Protein AF-A0A2P5MED4-F1 (afdb_monomer_lite)

pLDDT: mean 85.96, std 11.95, range [39.69, 98.0]

Secondary structure (DSSP, 8-state):
--HHHHHHHHHHHHHHHHHHHHHHHHHHHHHHHTTSTTT-SS---HHHHTHHHHHHHHHHHHHHHHHHHHHHHHHHH--THHHHHHHHHHHHHHHHHHHHHHHHTPPPPTTHHHHHHHHHHHHHHHHHHHHHHHHHHHHH-TT---

Structure (mmCIF, N/CA/C/O backbone):
data_AF-A0A2P5MED4-F1
#
_entry.id   AF-A0A2P5MED4-F1
#
loop_
_atom_site.group_PDB
_atom_site.id
_atom_site.type_symbol
_atom_site.label_atom_id
_atom_site.label_alt_id
_atom_site.label_comp_id
_atom_site.label_asym_id
_atom_site.label_entity_id
_atom_site.label_seq_id
_atom_site.pdbx_PDB_ins_code
_atom_site.Cartn_x
_atom_site.Cartn_y
_atom_site.Cartn_z
_atom_site.occupancy
_atom_site.B_iso_or_equiv
_atom_site.auth_seq_id
_atom_site.auth_comp_id
_atom_site.auth_asym_id
_atom_site.auth_atom_id
_atom_site.pdbx_PDB_model_num
ATOM 1 N N . MET A 1 1 ? -10.785 5.077 32.261 1.00 58.44 1 MET A N 1
ATOM 2 C CA . MET A 1 1 ? -9.990 5.553 31.104 1.00 58.44 1 MET A CA 1
ATOM 3 C C . MET A 1 1 ? -10.165 7.065 31.017 1.00 58.44 1 MET A C 1
ATOM 5 O O . MET A 1 1 ? -11.301 7.513 31.082 1.00 58.44 1 MET A O 1
ATOM 9 N N . ASN A 1 2 ? -9.086 7.852 30.996 1.00 79.12 2 ASN A N 1
ATOM 10 C CA . ASN A 1 2 ? -9.165 9.319 31.085 1.00 79.12 2 ASN A CA 1
ATOM 11 C C . ASN A 1 2 ? -9.884 9.906 29.843 1.00 79.12 2 ASN A C 1
ATOM 13 O O . ASN A 1 2 ? -9.626 9.448 28.731 1.00 79.12 2 ASN A O 1
ATOM 17 N N . SER A 1 3 ? -10.771 10.896 30.007 1.00 80.62 3 SER A N 1
ATOM 18 C CA . SER A 1 3 ? -11.620 11.453 28.922 1.00 80.62 3 SER A CA 1
ATOM 19 C C . SER A 1 3 ? -10.806 11.930 27.707 1.00 80.62 3 SER A C 1
ATOM 21 O O . SER A 1 3 ? -11.199 11.745 26.555 1.00 80.62 3 SER A O 1
ATOM 23 N N . ILE A 1 4 ? -9.606 12.456 27.964 1.00 85.38 4 ILE A N 1
ATOM 24 C CA . ILE A 1 4 ? -8.647 12.901 26.944 1.00 85.38 4 ILE A CA 1
ATOM 25 C C . ILE A 1 4 ? -8.157 11.728 26.081 1.00 85.38 4 ILE A C 1
ATOM 27 O O . ILE A 1 4 ? -8.114 11.840 24.859 1.00 85.38 4 ILE A O 1
ATOM 31 N N . VAL A 1 5 ? -7.845 10.585 26.699 1.00 84.12 5 VAL A N 1
ATOM 32 C CA . VAL A 1 5 ? -7.345 9.385 26.004 1.00 84.12 5 VAL A CA 1
ATOM 33 C C . VAL A 1 5 ? -8.418 8.813 25.078 1.00 84.12 5 VAL A C 1
ATOM 35 O O . VAL A 1 5 ? -8.120 8.408 23.959 1.00 84.12 5 VAL A O 1
ATOM 38 N N . PHE A 1 6 ? -9.680 8.835 25.511 1.00 81.38 6 PHE A N 1
ATOM 39 C CA . PHE A 1 6 ? -10.799 8.388 24.684 1.00 81.38 6 PHE A CA 1
ATOM 40 C C . PHE A 1 6 ? -10.998 9.278 23.447 1.00 81.38 6 PHE A C 1
ATOM 42 O O . PHE A 1 6 ? -11.113 8.763 22.335 1.00 81.38 6 PHE A O 1
ATOM 49 N N . LYS A 1 7 ? -10.972 10.608 23.617 1.00 85.12 7 LYS A N 1
ATOM 50 C CA . LYS A 1 7 ? -11.069 11.552 22.491 1.00 85.12 7 LYS A CA 1
ATOM 51 C C . LYS A 1 7 ? -9.892 11.413 21.525 1.00 85.12 7 LYS A C 1
ATOM 53 O O . LYS A 1 7 ? -10.107 11.373 20.317 1.00 85.12 7 LYS A O 1
ATOM 58 N N . ALA A 1 8 ? -8.671 11.285 22.044 1.00 86.69 8 ALA A N 1
ATOM 59 C CA . ALA A 1 8 ? -7.479 11.077 21.225 1.00 86.69 8 ALA A CA 1
ATOM 60 C C . ALA A 1 8 ? -7.583 9.794 20.384 1.00 86.69 8 ALA A C 1
ATOM 62 O O . ALA A 1 8 ? -7.300 9.816 19.188 1.00 86.69 8 ALA A O 1
ATOM 63 N N . LEU A 1 9 ? -8.067 8.698 20.979 1.00 85.56 9 LEU A N 1
ATOM 64 C CA . LEU A 1 9 ? -8.283 7.438 20.270 1.00 85.56 9 LEU A CA 1
ATOM 65 C C . LEU A 1 9 ? -9.340 7.569 19.163 1.00 85.56 9 LEU A C 1
ATOM 67 O O . LEU A 1 9 ? -9.158 7.017 18.080 1.00 85.56 9 LEU A O 1
ATOM 71 N N . GLN A 1 10 ? -10.433 8.302 19.402 1.00 86.88 10 GLN A N 1
ATOM 72 C CA . GLN A 1 10 ? -11.447 8.545 18.371 1.00 86.88 10 GLN A CA 1
ATOM 73 C C . GLN A 1 10 ? -10.894 9.356 17.196 1.00 86.88 10 GLN A C 1
ATOM 75 O O . GLN A 1 10 ? -11.108 8.980 16.046 1.00 86.88 10 GLN A O 1
ATOM 80 N N . VAL A 1 11 ? -10.136 10.420 17.472 1.00 90.81 11 VAL A N 1
ATOM 81 C CA . VAL A 1 11 ? -9.491 11.226 16.425 1.00 90.81 11 VAL A CA 1
ATOM 82 C C . VAL A 1 11 ? -8.501 10.381 15.623 1.00 90.81 11 VAL A C 1
ATOM 84 O O . VAL A 1 11 ? -8.530 10.409 14.395 1.00 90.81 11 VAL A O 1
ATOM 87 N N . ALA A 1 12 ? -7.682 9.566 16.294 1.00 89.88 12 ALA A N 1
ATOM 88 C CA . ALA A 1 12 ? -6.746 8.664 15.628 1.00 89.88 12 ALA A CA 1
ATOM 89 C C . ALA A 1 12 ? -7.461 7.683 14.683 1.00 89.88 12 ALA A C 1
ATOM 91 O O . ALA A 1 12 ? -7.026 7.509 13.548 1.00 89.88 12 ALA A O 1
ATOM 92 N N . LYS A 1 13 ? -8.591 7.096 15.102 1.00 89.56 13 LYS A N 1
ATOM 93 C CA . LYS A 1 13 ? -9.393 6.204 14.244 1.00 89.56 13 LYS A CA 1
ATOM 94 C C . LYS A 1 13 ? -9.882 6.903 12.976 1.00 89.56 13 LYS A C 1
ATOM 96 O O . LYS A 1 13 ? -9.783 6.325 11.898 1.00 89.56 13 LYS A O 1
ATOM 101 N N . VAL A 1 14 ? -10.361 8.143 13.094 1.00 91.75 14 VAL A N 1
ATOM 102 C CA . VAL A 1 14 ? -10.822 8.933 11.939 1.00 91.75 14 VAL A CA 1
ATOM 103 C C . VAL A 1 14 ? -9.668 9.225 10.981 1.00 91.75 14 VAL A C 1
ATOM 105 O O . VAL A 1 14 ? -9.811 9.027 9.778 1.00 91.75 14 VAL A O 1
ATOM 108 N N . ILE A 1 15 ? -8.506 9.635 11.499 1.00 95.44 15 ILE A N 1
ATOM 109 C CA . ILE A 1 15 ? -7.316 9.898 10.674 1.00 95.44 15 ILE A CA 1
ATOM 110 C C . ILE A 1 15 ? -6.881 8.631 9.929 1.00 95.44 15 ILE A C 1
ATOM 112 O O . ILE A 1 15 ? -6.628 8.679 8.728 1.00 95.44 15 ILE A O 1
ATOM 116 N N . ILE A 1 16 ? -6.839 7.490 10.621 1.00 94.50 16 ILE A N 1
ATOM 117 C CA . ILE A 1 16 ? -6.465 6.200 10.030 1.00 94.50 16 ILE A CA 1
ATOM 118 C C . ILE A 1 16 ? -7.452 5.794 8.931 1.00 94.50 16 ILE A C 1
ATOM 120 O O . ILE A 1 16 ? -7.028 5.335 7.874 1.00 94.50 16 ILE A O 1
ATOM 124 N N . GLN A 1 17 ? -8.753 6.006 9.141 1.00 93.06 17 GLN A N 1
ATOM 125 C CA . GLN A 1 17 ? -9.775 5.734 8.133 1.00 93.06 17 GLN A CA 1
ATOM 126 C C . GLN A 1 17 ? -9.622 6.627 6.896 1.00 93.06 17 GLN A C 1
ATOM 128 O O . GLN A 1 17 ? -9.686 6.127 5.777 1.00 93.06 17 GLN A O 1
ATOM 133 N N . ILE A 1 18 ? -9.384 7.930 7.078 1.00 95.19 18 ILE A N 1
ATOM 134 C CA . ILE A 1 18 ? -9.147 8.856 5.960 1.00 95.19 18 ILE A CA 1
ATOM 135 C C . ILE A 1 18 ? -7.899 8.434 5.177 1.00 95.19 18 ILE A C 1
ATOM 137 O O . ILE A 1 18 ? -7.948 8.361 3.950 1.00 95.19 18 ILE A O 1
ATOM 141 N N . ASN A 1 19 ? -6.806 8.108 5.874 1.00 97.00 19 ASN A N 1
ATOM 142 C CA . ASN A 1 19 ? -5.579 7.638 5.237 1.00 97.00 19 ASN A CA 1
ATOM 143 C C . ASN A 1 19 ? -5.797 6.334 4.457 1.00 97.00 19 ASN A C 1
ATOM 145 O O . ASN A 1 19 ? -5.308 6.199 3.341 1.00 97.00 19 ASN A O 1
ATOM 149 N N . PHE A 1 20 ? -6.559 5.392 5.011 1.00 95.25 20 PHE A N 1
ATOM 150 C CA . PHE A 1 20 ? -6.911 4.164 4.308 1.00 95.25 20 PHE A CA 1
ATOM 151 C C . PHE A 1 20 ? -7.694 4.451 3.022 1.00 95.25 20 PHE A C 1
ATOM 153 O O . PHE A 1 20 ? -7.290 3.986 1.959 1.00 95.25 20 PHE A O 1
ATOM 160 N N . CYS A 1 21 ? -8.737 5.285 3.080 1.00 94.12 21 CYS A N 1
ATOM 161 C CA . CYS A 1 21 ? -9.494 5.678 1.889 1.00 94.12 21 CYS A CA 1
ATOM 162 C C . CYS A 1 21 ? -8.594 6.337 0.831 1.00 94.12 21 CYS A C 1
ATOM 164 O O . CYS A 1 21 ? -8.693 6.007 -0.349 1.00 94.12 21 CYS A O 1
ATOM 166 N N . ALA A 1 22 ? -7.687 7.225 1.250 1.00 96.56 22 ALA A N 1
ATOM 167 C CA . ALA A 1 22 ? -6.702 7.823 0.355 1.00 96.56 22 ALA A CA 1
ATOM 168 C C . ALA A 1 22 ? -5.785 6.758 -0.270 1.00 96.56 22 ALA A C 1
ATOM 170 O O . ALA A 1 22 ? -5.570 6.779 -1.479 1.00 96.56 22 ALA A O 1
ATOM 171 N N . SER A 1 23 ? -5.314 5.783 0.512 1.00 97.00 23 SER A N 1
ATOM 172 C CA . SER A 1 23 ? -4.460 4.704 0.010 1.00 97.00 23 SER A CA 1
ATOM 173 C C . SER A 1 23 ? -5.161 3.798 -1.002 1.00 97.00 23 SER A C 1
ATOM 175 O O . SER A 1 23 ? -4.534 3.404 -1.978 1.00 97.00 23 SER A O 1
ATOM 177 N N . VAL A 1 24 ? -6.459 3.525 -0.828 1.00 95.19 24 VAL A N 1
ATOM 178 C CA . VAL A 1 24 ? -7.255 2.746 -1.790 1.00 95.19 24 VAL A CA 1
ATOM 179 C C . VAL A 1 24 ? -7.383 3.510 -3.105 1.00 95.19 24 VAL A C 1
ATOM 181 O O . VAL A 1 24 ? -7.187 2.938 -4.175 1.00 95.19 24 VAL A O 1
ATOM 184 N N . VAL A 1 25 ? -7.655 4.820 -3.044 1.00 95.38 25 VAL A N 1
ATOM 185 C CA . VAL A 1 25 ? -7.711 5.674 -4.241 1.00 95.38 25 VAL A CA 1
ATOM 186 C C . VAL A 1 25 ? -6.356 5.722 -4.942 1.00 95.38 25 VAL A C 1
ATOM 188 O O . VAL A 1 25 ? -6.307 5.569 -6.159 1.00 95.38 25 VAL A O 1
ATOM 191 N N . VAL A 1 26 ? -5.263 5.889 -4.191 1.00 95.50 26 VAL A N 1
ATOM 192 C CA . VAL A 1 26 ? -3.898 5.870 -4.735 1.00 95.50 26 VAL A CA 1
ATOM 193 C C . VAL A 1 26 ? -3.600 4.528 -5.397 1.00 95.50 26 VAL A C 1
ATOM 195 O O . VAL A 1 26 ? -3.153 4.523 -6.540 1.00 95.50 26 VAL A O 1
ATOM 198 N N . LEU A 1 27 ? -3.895 3.406 -4.732 1.00 95.69 27 LEU A N 1
ATOM 199 C CA . LEU A 1 27 ? -3.683 2.063 -5.273 1.00 95.69 27 LEU A CA 1
ATOM 200 C C . LEU A 1 27 ? -4.466 1.866 -6.575 1.00 95.69 27 LEU A C 1
ATOM 202 O O . LEU A 1 27 ? -3.887 1.501 -7.594 1.00 95.69 27 LEU A O 1
ATOM 206 N N . MET A 1 28 ? -5.760 2.194 -6.572 1.00 94.56 28 MET A N 1
ATOM 207 C CA 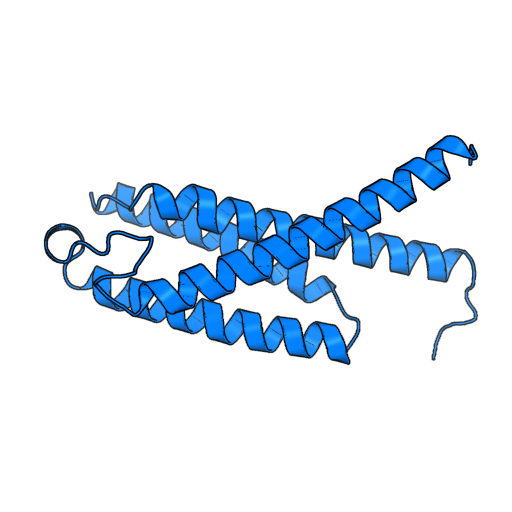. MET A 1 28 ? -6.623 2.060 -7.745 1.00 94.56 28 MET A CA 1
ATOM 208 C C . MET A 1 28 ? -6.165 2.947 -8.906 1.00 94.56 28 MET A C 1
ATOM 210 O O . MET A 1 28 ? -6.076 2.485 -10.043 1.00 94.56 28 MET A O 1
ATOM 214 N N . ALA A 1 29 ? -5.847 4.213 -8.629 1.00 92.88 29 ALA A N 1
ATOM 215 C CA . ALA A 1 29 ? -5.351 5.143 -9.633 1.00 92.88 29 ALA A CA 1
ATOM 216 C C . ALA A 1 29 ? -4.008 4.673 -10.202 1.00 92.88 29 ALA A C 1
ATOM 218 O O . ALA A 1 29 ? -3.857 4.627 -11.416 1.00 92.88 29 ALA A O 1
ATOM 219 N N . GLY A 1 30 ? -3.066 4.252 -9.353 1.00 92.38 30 GLY A N 1
ATOM 220 C CA . GLY A 1 30 ? -1.779 3.709 -9.788 1.00 92.38 30 GLY A CA 1
ATOM 221 C C . GLY A 1 30 ? -1.943 2.478 -10.679 1.00 92.38 30 GLY A C 1
ATOM 222 O O . GLY A 1 30 ? -1.334 2.406 -11.744 1.00 92.38 30 GLY A O 1
ATOM 223 N N . CYS A 1 31 ? -2.829 1.551 -10.305 1.00 93.00 31 CYS A N 1
ATOM 224 C CA . CYS A 1 31 ? -3.169 0.384 -11.119 1.00 93.00 31 CYS A CA 1
ATOM 225 C C . CYS A 1 31 ? -3.765 0.772 -12.479 1.00 93.00 31 CYS A C 1
ATOM 227 O O . CYS A 1 31 ? -3.307 0.273 -13.502 1.00 93.00 31 CYS A O 1
ATOM 229 N N . LEU A 1 32 ? -4.743 1.680 -12.526 1.00 90.75 32 LEU A N 1
ATOM 230 C CA . LEU A 1 32 ? -5.374 2.099 -13.784 1.00 90.75 32 LEU A CA 1
ATOM 231 C C . LEU A 1 32 ? -4.415 2.878 -14.690 1.00 90.75 32 LEU A C 1
ATOM 233 O O . LEU A 1 32 ? -4.338 2.612 -15.889 1.00 90.75 32 LEU A O 1
ATOM 237 N N . LEU A 1 33 ? -3.659 3.816 -14.118 1.00 90.44 33 LEU A N 1
ATOM 238 C CA . LEU A 1 33 ? -2.702 4.637 -14.855 1.00 90.44 33 LEU A CA 1
ATOM 239 C C . LEU A 1 33 ? -1.555 3.792 -15.420 1.00 90.44 33 LEU A C 1
ATOM 241 O O . LEU A 1 33 ? -1.102 4.062 -16.529 1.00 90.44 33 LEU A O 1
ATOM 245 N N . SER A 1 34 ? -1.154 2.718 -14.728 1.00 88.50 34 SER A N 1
ATOM 246 C CA . SER A 1 34 ? -0.108 1.796 -15.199 1.00 88.50 34 SER A CA 1
ATOM 247 C C . SER A 1 34 ? -0.421 1.096 -16.531 1.00 88.50 34 SER A C 1
ATOM 249 O O . SER A 1 34 ? 0.488 0.623 -17.213 1.00 88.50 34 SER A O 1
ATOM 251 N N . LEU A 1 35 ? -1.697 1.049 -16.931 1.00 84.44 35 LEU A N 1
ATOM 252 C CA . LEU A 1 35 ? -2.135 0.434 -18.188 1.00 84.44 35 LEU A CA 1
ATOM 253 C C . LEU A 1 35 ? -1.894 1.333 -19.403 1.00 84.44 35 LEU A C 1
ATOM 255 O O . LEU A 1 35 ? -1.930 0.854 -20.536 1.00 84.44 35 LEU A O 1
ATOM 259 N N . THR A 1 36 ? -1.667 2.629 -19.181 1.00 82.25 36 THR A N 1
ATOM 260 C CA . THR A 1 36 ? -1.547 3.614 -20.255 1.00 82.25 36 THR A CA 1
ATOM 261 C C . THR A 1 36 ? -0.099 4.096 -20.351 1.00 82.25 36 THR A C 1
ATOM 263 O O . THR A 1 36 ? 0.380 4.737 -19.415 1.00 82.25 36 THR A O 1
ATOM 266 N N . PRO A 1 37 ? 0.605 3.877 -21.478 1.00 70.75 37 PRO A N 1
ATOM 267 C CA . PRO A 1 37 ? 2.024 4.228 -21.604 1.00 70.75 37 PRO A CA 1
ATOM 268 C C . PRO A 1 37 ? 2.340 5.705 -21.330 1.00 70.75 37 PRO A C 1
ATOM 270 O O . PRO A 1 37 ? 3.409 6.027 -20.833 1.00 70.75 37 PRO A O 1
ATOM 273 N N . THR A 1 38 ? 1.410 6.609 -21.644 1.00 73.44 38 THR A N 1
ATOM 274 C CA . THR A 1 38 ? 1.603 8.066 -21.548 1.00 73.44 38 THR A CA 1
ATOM 275 C C . THR A 1 38 ? 1.170 8.675 -20.218 1.00 73.44 38 THR A C 1
ATOM 277 O O . THR A 1 38 ? 1.455 9.843 -19.971 1.00 73.44 38 THR A O 1
ATOM 280 N N . GLN A 1 39 ? 0.449 7.923 -19.385 1.00 75.94 39 GLN A N 1
ATOM 281 C CA . GLN A 1 39 ? -0.120 8.417 -18.124 1.00 75.94 39 GLN A CA 1
ATOM 282 C C . GLN A 1 39 ? 0.330 7.604 -16.912 1.00 75.94 39 GLN A C 1
ATOM 284 O O . GLN A 1 39 ? -0.045 7.930 -15.786 1.00 75.94 39 GLN A O 1
ATOM 289 N N . SER A 1 40 ? 1.114 6.550 -17.137 1.00 79.62 40 SER A N 1
ATOM 290 C CA . SER A 1 40 ? 1.658 5.736 -16.066 1.00 79.62 40 SER A CA 1
ATOM 291 C C . SER A 1 40 ? 2.550 6.575 -15.160 1.00 79.62 40 SER A C 1
ATOM 293 O O . SER A 1 40 ? 3.452 7.270 -15.622 1.00 79.62 40 SER A O 1
ATOM 295 N N . VAL A 1 41 ? 2.292 6.475 -13.857 1.00 81.56 41 VAL A N 1
ATOM 296 C CA . VAL A 1 41 ? 3.169 7.028 -12.818 1.00 81.56 41 VAL A CA 1
ATOM 297 C C . VAL A 1 41 ? 4.469 6.224 -12.743 1.00 81.56 41 VAL A C 1
ATOM 299 O O . VAL A 1 41 ? 5.499 6.771 -12.388 1.00 81.56 41 VAL A O 1
ATOM 302 N N . PHE A 1 42 ? 4.427 4.948 -13.138 1.00 84.44 42 PHE A N 1
ATOM 303 C CA . PHE A 1 42 ? 5.598 4.081 -13.212 1.00 84.44 42 PHE A CA 1
ATOM 304 C C . PHE A 1 42 ? 6.202 4.104 -14.616 1.00 84.44 42 PHE A C 1
ATOM 306 O O . PHE A 1 42 ? 5.505 3.979 -15.629 1.00 84.44 42 PHE A O 1
ATOM 313 N N . ASN A 1 43 ? 7.515 4.184 -14.677 1.00 82.31 43 ASN A N 1
ATOM 314 C CA . ASN A 1 43 ? 8.322 4.024 -15.860 1.00 82.31 43 ASN A CA 1
ATOM 315 C C . ASN A 1 43 ? 8.525 2.538 -16.168 1.00 82.31 43 ASN A C 1
ATOM 317 O O . ASN A 1 43 ? 9.481 1.906 -15.731 1.00 82.31 43 ASN A O 1
ATOM 321 N N . PHE A 1 44 ? 7.631 1.979 -16.981 1.00 76.19 44 PHE A N 1
ATOM 322 C CA . PHE A 1 44 ? 7.798 0.652 -17.575 1.00 76.19 44 PHE A CA 1
ATOM 323 C C . PHE A 1 44 ? 8.688 0.730 -18.821 1.00 76.19 44 PHE A C 1
ATOM 325 O O . PHE A 1 44 ? 8.211 0.456 -19.924 1.00 76.19 44 PHE A O 1
ATOM 332 N N . ASN A 1 45 ? 9.943 1.159 -18.663 1.00 67.81 45 ASN A N 1
ATOM 333 C CA . ASN A 1 45 ? 10.885 1.270 -19.775 1.00 67.81 45 ASN A CA 1
ATOM 334 C C . ASN A 1 45 ? 11.144 -0.113 -20.398 1.00 67.81 45 ASN A C 1
ATOM 336 O O . ASN A 1 45 ? 11.830 -0.948 -19.809 1.00 67.81 45 ASN A O 1
ATOM 340 N N . GLU A 1 46 ? 10.585 -0.364 -21.581 1.00 66.50 46 GLU A N 1
ATOM 341 C 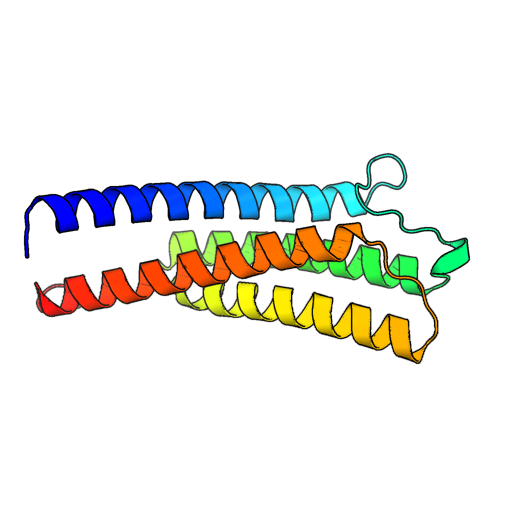CA . GLU A 1 46 ? 10.678 -1.662 -22.262 1.00 66.50 46 GLU A CA 1
ATOM 342 C C . GLU A 1 46 ? 12.130 -2.038 -22.599 1.00 66.50 46 GLU A C 1
ATOM 344 O O . GLU A 1 46 ? 12.453 -3.224 -22.611 1.00 66.50 46 GLU A O 1
ATOM 349 N N . ASP A 1 47 ? 13.028 -1.057 -22.734 1.00 62.97 47 ASP A N 1
ATOM 350 C CA . ASP A 1 47 ? 14.458 -1.294 -22.963 1.00 62.97 47 ASP A CA 1
ATOM 351 C C . ASP A 1 47 ? 15.185 -1.812 -21.707 1.00 62.97 47 ASP A C 1
ATOM 353 O O . ASP A 1 47 ? 16.184 -2.521 -21.814 1.00 62.97 47 ASP A O 1
ATOM 357 N N . ILE A 1 48 ? 14.687 -1.471 -20.510 1.00 62.22 48 ILE A N 1
ATOM 358 C CA . ILE A 1 48 ? 15.273 -1.871 -19.216 1.00 62.22 48 ILE A CA 1
ATOM 359 C C . ILE A 1 48 ? 14.628 -3.164 -18.707 1.00 62.22 48 ILE A C 1
ATOM 361 O O . ILE A 1 48 ? 15.304 -4.037 -18.166 1.00 62.22 48 ILE A O 1
ATOM 365 N N . TYR A 1 49 ? 13.316 -3.301 -18.891 1.00 67.19 49 TYR A N 1
ATOM 366 C CA . TYR A 1 49 ? 12.547 -4.427 -18.366 1.00 67.19 49 TYR A CA 1
ATOM 367 C C . TYR A 1 49 ? 12.377 -5.582 -19.358 1.00 67.19 49 TYR A C 1
ATOM 369 O O . TYR A 1 49 ? 12.067 -6.696 -18.933 1.00 67.19 49 TYR A O 1
ATOM 377 N N . GLY A 1 50 ? 12.526 -5.355 -20.666 1.00 73.62 50 GLY A N 1
ATOM 378 C CA . GLY A 1 50 ? 12.222 -6.362 -21.683 1.00 73.62 50 GLY A CA 1
ATOM 379 C C . GLY A 1 50 ? 10.824 -6.966 -21.490 1.00 73.62 50 GLY A C 1
ATOM 380 O O . GLY A 1 50 ? 9.840 -6.257 -21.266 1.00 73.62 50 GLY A O 1
ATOM 381 N N . GLU A 1 51 ? 10.729 -8.298 -21.487 1.00 72.94 51 GLU A N 1
ATOM 382 C CA . GLU A 1 51 ? 9.467 -9.030 -21.275 1.00 72.94 51 GLU A CA 1
ATOM 383 C C . GLU A 1 51 ? 8.848 -8.830 -19.871 1.00 72.94 51 GLU A C 1
ATOM 385 O O . GLU A 1 51 ? 7.651 -9.065 -19.661 1.00 72.94 51 GLU A O 1
ATOM 390 N N . MET A 1 52 ? 9.626 -8.345 -18.895 1.00 78.94 52 MET A N 1
ATOM 391 C CA . MET A 1 52 ? 9.147 -8.075 -17.536 1.00 78.94 52 MET A CA 1
ATOM 392 C C . MET A 1 52 ? 8.179 -6.885 -17.489 1.00 78.94 52 MET A C 1
ATOM 394 O O . MET A 1 52 ? 7.275 -6.882 -16.653 1.00 78.94 52 MET A O 1
ATOM 398 N N . ALA A 1 53 ? 8.297 -5.914 -18.404 1.00 81.19 53 ALA A N 1
ATOM 399 C CA . ALA A 1 53 ? 7.419 -4.739 -18.439 1.00 81.19 53 ALA A CA 1
ATOM 400 C C . ALA A 1 53 ? 5.950 -5.145 -18.605 1.00 81.19 53 ALA A C 1
ATOM 402 O O . ALA A 1 53 ? 5.078 -4.676 -17.870 1.00 81.19 53 ALA A O 1
ATOM 403 N N . GLY A 1 54 ? 5.680 -6.067 -19.534 1.00 83.00 54 GLY A N 1
ATOM 404 C CA . GLY A 1 54 ? 4.337 -6.602 -19.754 1.00 83.00 54 GLY A CA 1
ATOM 405 C C . GLY A 1 54 ? 3.806 -7.335 -18.522 1.00 83.00 54 GLY A C 1
ATOM 406 O O . GLY A 1 54 ? 2.670 -7.111 -18.105 1.00 83.00 54 GLY A O 1
ATOM 407 N N . SER A 1 55 ? 4.654 -8.147 -17.886 1.00 86.94 55 SER A N 1
ATOM 408 C CA . SER A 1 55 ? 4.295 -8.885 -16.670 1.00 86.94 55 SER A CA 1
ATOM 409 C C . SER A 1 55 ? 3.960 -7.954 -15.500 1.00 86.94 55 SER A C 1
ATOM 411 O O . SER A 1 55 ? 2.978 -8.189 -14.796 1.00 86.94 55 SER A O 1
ATOM 413 N N . LEU A 1 56 ? 4.711 -6.863 -15.320 1.00 88.12 56 LEU A N 1
ATOM 414 C CA . LE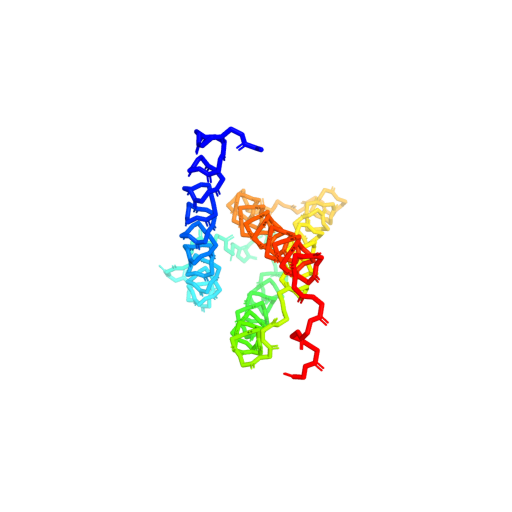U A 1 56 ? 4.435 -5.874 -14.277 1.00 88.12 56 LEU A CA 1
ATOM 415 C C . LEU A 1 56 ? 3.142 -5.095 -14.548 1.00 88.12 56 LEU A C 1
ATOM 417 O O . LEU A 1 56 ? 2.360 -4.887 -13.624 1.00 88.12 56 LEU A O 1
ATOM 421 N N . ARG A 1 57 ? 2.849 -4.727 -15.802 1.00 88.75 57 ARG A N 1
ATOM 422 C CA . ARG A 1 57 ? 1.561 -4.095 -16.150 1.00 88.75 57 ARG A CA 1
ATOM 423 C C . ARG A 1 57 ? 0.376 -5.028 -15.873 1.00 88.75 57 ARG A C 1
ATOM 425 O O . ARG A 1 57 ? -0.630 -4.601 -15.311 1.00 88.75 57 ARG A O 1
ATOM 432 N N . ILE A 1 58 ? 0.505 -6.316 -16.199 1.00 89.12 58 ILE A N 1
ATOM 433 C CA . ILE A 1 58 ? -0.515 -7.332 -15.889 1.00 89.12 58 ILE A CA 1
ATOM 434 C C . ILE A 1 58 ? -0.669 -7.515 -14.372 1.00 89.12 58 ILE A C 1
ATOM 436 O O . ILE A 1 58 ? -1.789 -7.602 -13.871 1.00 89.12 58 ILE A O 1
ATOM 440 N N . MET A 1 59 ? 0.435 -7.532 -13.621 1.00 91.06 59 MET A N 1
ATOM 441 C CA . MET A 1 59 ? 0.408 -7.569 -12.157 1.00 91.06 59 MET A CA 1
ATOM 442 C C . MET A 1 59 ? -0.371 -6.376 -11.588 1.00 91.06 59 MET A C 1
ATOM 444 O O . MET A 1 59 ? -1.241 -6.570 -10.740 1.00 91.06 59 MET A O 1
ATOM 448 N N . MET A 1 60 ? -0.119 -5.160 -12.081 1.00 92.50 60 MET A N 1
ATOM 449 C CA . MET A 1 60 ? -0.839 -3.958 -11.649 1.00 92.50 60 MET A CA 1
ATOM 450 C C . MET A 1 60 ? -2.335 -4.022 -11.974 1.00 92.50 60 MET A C 1
ATOM 452 O O . MET A 1 60 ? -3.153 -3.617 -11.147 1.00 92.50 60 MET A O 1
ATOM 456 N N . LEU A 1 61 ? -2.714 -4.592 -13.124 1.00 91.25 61 LEU A N 1
ATOM 457 C CA . LEU A 1 61 ? -4.117 -4.856 -13.451 1.00 91.25 61 LEU A CA 1
ATOM 458 C C . LEU A 1 61 ? -4.762 -5.794 -12.423 1.00 91.25 61 LEU A C 1
ATOM 460 O O . LEU A 1 61 ? -5.826 -5.487 -11.882 1.00 91.25 61 LEU A O 1
ATOM 464 N N . TYR A 1 62 ? -4.115 -6.928 -12.134 1.00 92.88 62 TYR A N 1
ATOM 465 C CA . TYR A 1 62 ? -4.628 -7.895 -11.164 1.00 92.88 62 TYR A CA 1
ATOM 466 C C . TYR A 1 62 ? -4.720 -7.313 -9.757 1.00 92.88 62 TYR A C 1
ATOM 468 O O . TYR A 1 62 ? -5.692 -7.600 -9.057 1.00 92.88 62 TYR A O 1
ATOM 476 N N . LEU A 1 63 ? -3.766 -6.470 -9.356 1.00 93.81 63 LEU A N 1
ATOM 477 C CA . LEU A 1 63 ? -3.836 -5.726 -8.101 1.00 93.81 63 LEU A CA 1
ATOM 478 C C . LEU A 1 63 ? -5.074 -4.832 -8.046 1.00 93.81 63 LEU A C 1
ATOM 480 O O . LEU A 1 63 ? -5.829 -4.922 -7.085 1.00 93.81 63 LEU A O 1
ATOM 484 N N . GLY A 1 64 ? -5.328 -4.031 -9.084 1.00 93.44 64 GLY A N 1
ATOM 485 C CA . GLY A 1 64 ? -6.487 -3.136 -9.123 1.00 93.44 64 GLY A CA 1
ATOM 486 C C . GLY A 1 64 ? -7.816 -3.893 -9.054 1.00 93.44 64 GLY A C 1
ATOM 487 O O . GLY A 1 64 ? -8.704 -3.533 -8.283 1.00 93.44 64 GLY A O 1
ATOM 488 N N . VAL A 1 65 ? -7.944 -4.995 -9.800 1.00 93.75 65 VAL A N 1
ATOM 489 C CA . VAL A 1 65 ? -9.146 -5.848 -9.758 1.00 93.75 65 VAL A CA 1
ATOM 490 C C . VAL A 1 65 ? -9.316 -6.497 -8.382 1.00 93.75 65 VAL A C 1
ATOM 492 O O . VAL A 1 65 ? -10.417 -6.492 -7.830 1.00 93.75 65 VAL A O 1
ATOM 495 N N . THR A 1 66 ? -8.236 -7.034 -7.813 1.00 93.25 66 THR A N 1
ATOM 496 C CA . THR A 1 66 ? -8.250 -7.665 -6.485 1.00 93.25 66 THR A CA 1
ATOM 497 C C . THR A 1 66 ? -8.654 -6.662 -5.413 1.00 93.25 66 THR A C 1
ATOM 499 O O . THR A 1 66 ? -9.525 -6.959 -4.597 1.00 93.25 66 THR A O 1
ATOM 502 N N . GLU A 1 67 ? -8.086 -5.459 -5.456 1.00 93.25 67 GLU A N 1
ATOM 503 C CA . GLU A 1 67 ? -8.404 -4.379 -4.530 1.00 93.25 67 GLU A CA 1
ATOM 504 C C . GLU A 1 67 ? -9.884 -3.994 -4.609 1.00 93.25 67 GLU A C 1
ATOM 506 O O . GLU A 1 67 ? -10.565 -3.949 -3.586 1.00 93.25 67 GLU A O 1
ATOM 511 N N . ALA A 1 68 ? -10.427 -3.814 -5.818 1.00 92.38 68 ALA A N 1
ATOM 512 C CA . ALA A 1 68 ? -11.843 -3.500 -6.002 1.00 92.38 68 ALA A CA 1
ATOM 513 C C . ALA A 1 68 ? -12.754 -4.579 -5.392 1.00 92.38 68 ALA A C 1
ATOM 515 O O . ALA A 1 68 ? -13.704 -4.264 -4.672 1.00 92.38 68 ALA A O 1
ATOM 516 N N . LEU A 1 69 ? -12.452 -5.856 -5.648 1.00 93.50 69 LEU A N 1
ATOM 517 C CA . LEU A 1 69 ? -13.235 -6.980 -5.134 1.00 93.50 69 LEU A CA 1
ATOM 518 C C . LEU A 1 69 ? -13.152 -7.095 -3.609 1.00 93.50 69 LEU A C 1
ATOM 520 O O . LEU A 1 69 ? -14.175 -7.320 -2.960 1.00 93.50 69 LEU A O 1
ATOM 524 N N . ILE A 1 70 ? -11.963 -6.923 -3.027 1.00 91.31 70 ILE A N 1
ATOM 525 C CA . ILE A 1 70 ? -11.776 -7.013 -1.577 1.00 91.31 70 ILE A CA 1
ATOM 526 C C . ILE A 1 70 ? -12.421 -5.821 -0.878 1.00 91.31 70 ILE A C 1
ATOM 528 O O . ILE A 1 70 ? -13.124 -6.025 0.110 1.00 91.31 70 ILE A O 1
ATOM 532 N N . CYS A 1 71 ? -12.272 -4.602 -1.400 1.00 87.88 71 CYS A N 1
ATOM 533 C CA . CYS A 1 71 ? -12.970 -3.432 -0.874 1.00 87.88 71 CYS A CA 1
ATOM 534 C C . CYS A 1 71 ? -14.491 -3.638 -0.883 1.00 87.88 71 CYS A C 1
ATOM 536 O O . CYS A 1 71 ? -15.137 -3.455 0.150 1.00 87.88 71 CYS A O 1
ATOM 538 N N . LEU A 1 72 ? -15.063 -4.096 -2.003 1.00 88.75 72 LEU A N 1
ATOM 539 C CA . LEU A 1 72 ? -16.489 -4.430 -2.086 1.00 88.75 72 LEU A CA 1
ATOM 540 C C . LEU A 1 72 ? -16.879 -5.497 -1.055 1.00 88.75 72 LEU A C 1
ATOM 542 O O . LEU A 1 72 ? -17.832 -5.312 -0.299 1.00 88.75 72 LEU A O 1
ATOM 546 N N . TYR A 1 73 ? -16.123 -6.592 -0.967 1.00 89.38 73 TYR A N 1
ATOM 547 C CA . TYR A 1 73 ? -16.390 -7.654 0.000 1.00 89.38 73 TYR A CA 1
ATOM 548 C C . TYR A 1 73 ? -16.341 -7.152 1.449 1.00 89.38 73 TYR A C 1
ATOM 550 O O . TYR A 1 73 ? -17.227 -7.481 2.242 1.00 89.38 73 TYR A O 1
ATOM 558 N N . CYS A 1 74 ? -15.333 -6.355 1.806 1.00 85.75 74 CYS A N 1
ATOM 559 C CA . CYS A 1 74 ? -15.163 -5.792 3.142 1.00 85.75 74 CYS A CA 1
ATOM 560 C C . CYS A 1 74 ? -16.311 -4.839 3.503 1.00 85.75 74 CYS A C 1
ATOM 562 O O . CYS A 1 74 ? -16.788 -4.884 4.641 1.00 85.75 74 CYS A O 1
ATOM 564 N N . LEU A 1 75 ? -16.805 -4.048 2.540 1.00 81.44 75 LEU A N 1
ATOM 565 C CA . LEU A 1 75 ? -17.973 -3.178 2.716 1.00 81.44 75 LEU A CA 1
ATOM 566 C C . LEU A 1 75 ? -19.248 -3.978 3.029 1.00 81.44 75 LEU A C 1
ATOM 568 O O . LEU A 1 75 ? -19.984 -3.610 3.944 1.00 81.44 75 LEU A O 1
ATOM 572 N N . PHE A 1 76 ? -19.493 -5.092 2.330 1.00 84.62 76 PHE A N 1
ATOM 573 C CA . PHE A 1 76 ? -20.687 -5.918 2.558 1.00 84.62 76 PHE A CA 1
ATOM 574 C C . PHE A 1 76 ? -20.569 -6.844 3.777 1.00 84.62 76 PHE A C 1
ATOM 576 O O . PHE A 1 76 ? -21.541 -7.043 4.502 1.00 84.62 76 PHE A O 1
ATOM 583 N N . SER A 1 77 ? -19.383 -7.400 4.029 1.00 83.19 77 SER A N 1
ATOM 584 C CA . SER A 1 77 ? -19.179 -8.440 5.048 1.00 83.19 77 SER A CA 1
ATOM 585 C C . SER A 1 77 ? -18.759 -7.896 6.414 1.00 83.19 77 SER A C 1
ATOM 587 O O . SER A 1 77 ? -18.750 -8.653 7.384 1.00 83.19 77 SER A O 1
ATOM 589 N N . LYS A 1 78 ? -18.368 -6.615 6.512 1.00 77.44 78 LYS A N 1
ATOM 590 C CA . LYS A 1 78 ? -17.831 -5.983 7.738 1.00 77.44 78 LYS A CA 1
ATOM 591 C C . LYS A 1 78 ? -16.655 -6.756 8.369 1.00 77.44 78 LYS A C 1
ATOM 593 O O . LYS A 1 78 ? -16.466 -6.746 9.589 1.00 77.44 78 LYS A O 1
ATOM 598 N N . LYS A 1 79 ? -15.877 -7.468 7.545 1.00 81.19 79 LYS A N 1
ATOM 599 C CA . LYS A 1 79 ? -14.686 -8.236 7.947 1.00 81.19 79 LYS A CA 1
ATOM 600 C C . LYS A 1 79 ? -13.443 -7.527 7.421 1.00 81.19 79 LYS A C 1
ATOM 602 O O . LYS A 1 79 ? -13.104 -7.693 6.255 1.00 81.19 79 LYS A O 1
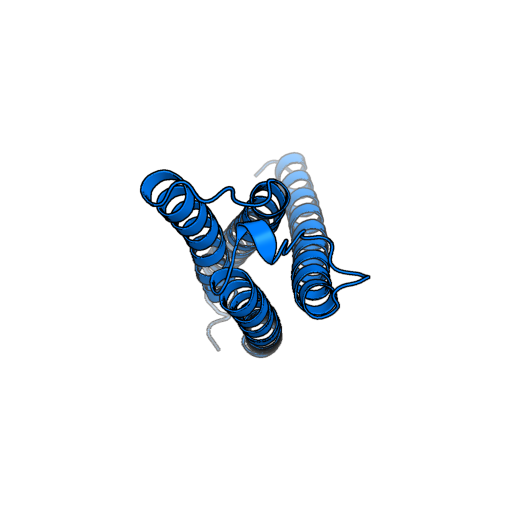ATOM 607 N N . ALA A 1 80 ? -12.772 -6.752 8.271 1.00 83.75 80 ALA A N 1
ATOM 608 C CA . ALA A 1 80 ? -11.601 -5.970 7.874 1.00 83.75 80 ALA A CA 1
ATOM 609 C C . ALA A 1 80 ? -10.294 -6.773 7.946 1.00 83.75 80 ALA A C 1
ATOM 611 O O . ALA A 1 80 ? -9.278 -6.324 7.425 1.00 83.75 80 ALA A O 1
ATOM 612 N N . VAL A 1 81 ? -10.313 -7.975 8.536 1.00 87.94 81 VAL A N 1
ATOM 613 C CA . VAL A 1 81 ? -9.148 -8.876 8.599 1.00 87.94 81 VAL A CA 1
ATOM 614 C C . VAL A 1 81 ? -8.495 -9.127 7.234 1.00 87.94 81 VAL A C 1
ATOM 616 O O . VAL A 1 81 ? -7.274 -9.233 7.149 1.00 87.94 81 VAL A O 1
ATOM 619 N N . LEU A 1 82 ? -9.277 -9.155 6.148 1.00 90.44 82 LEU A N 1
ATOM 620 C CA . LEU A 1 82 ? -8.742 -9.336 4.796 1.00 90.44 82 LEU A CA 1
ATOM 621 C C . LEU A 1 82 ? -7.854 -8.167 4.358 1.00 90.44 82 LEU A C 1
ATOM 623 O O . LEU A 1 82 ? -6.894 -8.391 3.631 1.00 90.44 82 LEU A O 1
ATOM 627 N N . LEU A 1 83 ? -8.106 -6.951 4.847 1.00 92.75 83 LEU A N 1
ATOM 628 C CA . LEU A 1 83 ? -7.272 -5.785 4.547 1.00 92.75 83 LEU A CA 1
ATOM 629 C C . LEU A 1 83 ? -5.867 -5.945 5.135 1.00 92.75 83 LEU A C 1
ATOM 631 O O . LEU A 1 83 ? -4.895 -5.548 4.506 1.00 92.75 83 LEU A O 1
ATOM 635 N N . VAL A 1 84 ? -5.728 -6.605 6.290 1.00 94.75 84 VAL A N 1
ATOM 636 C CA . VAL A 1 84 ? -4.405 -6.919 6.856 1.00 94.75 84 VAL A CA 1
ATOM 637 C C . VAL A 1 84 ? -3.631 -7.856 5.931 1.00 94.75 84 VAL A C 1
ATOM 639 O O . VAL A 1 84 ? -2.445 -7.642 5.690 1.00 94.75 84 VAL A O 1
ATOM 642 N N . ILE A 1 85 ? -4.309 -8.868 5.380 1.00 93.88 85 ILE A N 1
ATOM 643 C CA . ILE A 1 85 ? -3.705 -9.831 4.452 1.00 93.88 85 ILE A CA 1
ATOM 644 C C . ILE A 1 85 ? -3.293 -9.136 3.150 1.00 93.88 85 ILE A C 1
ATOM 646 O O . ILE A 1 85 ? -2.167 -9.330 2.698 1.00 93.88 85 ILE A O 1
ATOM 650 N N . VAL A 1 86 ? -4.160 -8.290 2.584 1.00 94.50 86 VAL A N 1
ATOM 651 C CA . VAL A 1 86 ? -3.840 -7.482 1.393 1.00 94.50 86 VAL A CA 1
ATOM 652 C C . VAL A 1 86 ? -2.632 -6.597 1.650 1.00 94.50 86 VAL A C 1
ATOM 654 O O . VAL A 1 86 ? -1.684 -6.603 0.872 1.00 94.50 86 VAL A O 1
ATOM 657 N N . GLY A 1 87 ? -2.625 -5.877 2.770 1.00 96.12 87 GLY A N 1
ATOM 658 C CA . GLY A 1 87 ? -1.519 -4.998 3.102 1.00 96.12 87 GLY A CA 1
ATOM 659 C C . GLY A 1 87 ? -0.198 -5.753 3.257 1.00 96.12 87 GLY A C 1
ATOM 660 O O . GLY A 1 87 ? 0.818 -5.329 2.713 1.00 96.12 87 GLY A O 1
ATOM 661 N N . ALA A 1 88 ? -0.210 -6.918 3.911 1.00 96.56 88 ALA A N 1
ATOM 662 C CA . ALA A 1 88 ? 0.968 -7.777 4.009 1.00 96.56 88 ALA A CA 1
ATOM 663 C C . ALA A 1 88 ? 1.436 -8.277 2.633 1.00 96.56 88 ALA A C 1
ATOM 665 O O . ALA A 1 88 ? 2.634 -8.280 2.355 1.00 96.56 88 ALA A O 1
ATOM 666 N N . PHE A 1 89 ? 0.502 -8.652 1.757 1.00 96.00 89 PHE A N 1
ATOM 667 C CA . PHE A 1 89 ? 0.803 -9.069 0.391 1.00 96.00 89 PHE A CA 1
ATOM 668 C C . PHE A 1 89 ? 1.469 -7.951 -0.425 1.00 96.00 89 PHE A C 1
ATOM 670 O O . PHE A 1 89 ? 2.468 -8.211 -1.089 1.00 96.00 89 PHE A O 1
ATOM 677 N N . LEU A 1 90 ? 0.992 -6.706 -0.323 1.00 96.38 90 LEU A N 1
ATOM 678 C CA . LEU A 1 90 ? 1.600 -5.549 -0.996 1.00 96.38 90 LEU A CA 1
ATOM 679 C C . LEU A 1 90 ? 3.046 -5.299 -0.528 1.00 96.38 90 LEU A C 1
ATOM 681 O O . LEU A 1 90 ? 3.932 -5.067 -1.349 1.00 96.38 90 LEU A O 1
ATOM 685 N N . ILE A 1 91 ? 3.309 -5.419 0.778 1.00 97.81 91 ILE A N 1
ATOM 686 C CA . ILE A 1 91 ? 4.666 -5.291 1.339 1.00 97.81 91 ILE A CA 1
ATOM 687 C C . ILE A 1 91 ? 5.578 -6.431 0.869 1.00 97.81 91 ILE A C 1
ATOM 689 O O . ILE A 1 91 ? 6.730 -6.203 0.496 1.00 97.81 91 ILE A O 1
ATOM 693 N N . LEU A 1 92 ? 5.072 -7.665 0.857 1.00 96.69 92 LEU A N 1
ATOM 694 C CA . LEU A 1 92 ? 5.829 -8.811 0.350 1.00 96.69 92 LEU A CA 1
ATOM 695 C C . LEU A 1 92 ? 6.117 -8.684 -1.146 1.00 96.69 92 LEU A C 1
ATOM 697 O O . LEU A 1 92 ? 7.192 -9.083 -1.593 1.00 96.69 92 LEU A O 1
ATOM 701 N N . MET A 1 93 ? 5.186 -8.117 -1.910 1.00 94.19 93 MET A N 1
ATOM 702 C CA . MET A 1 93 ? 5.345 -7.911 -3.342 1.00 94.19 93 MET A CA 1
ATOM 703 C C . MET A 1 93 ? 6.521 -6.990 -3.649 1.00 94.19 93 MET A C 1
ATOM 705 O O . MET A 1 93 ? 7.375 -7.370 -4.446 1.00 94.19 93 MET A O 1
ATOM 709 N N . ILE A 1 94 ? 6.620 -5.829 -2.992 1.00 94.50 94 ILE A N 1
ATOM 710 C CA . ILE A 1 94 ? 7.760 -4.935 -3.226 1.00 94.50 94 ILE A CA 1
ATOM 711 C C . ILE A 1 94 ? 9.081 -5.565 -2.783 1.00 94.50 94 ILE A C 1
ATOM 713 O O . ILE A 1 94 ? 10.061 -5.504 -3.521 1.00 94.50 94 ILE A O 1
ATOM 717 N N . GLY A 1 95 ? 9.099 -6.251 -1.635 1.00 93.94 95 GLY A N 1
ATOM 718 C CA . GLY A 1 95 ? 10.294 -6.970 -1.189 1.00 93.94 95 GLY A CA 1
ATOM 719 C C . GLY A 1 95 ? 10.736 -8.041 -2.192 1.00 93.94 95 GLY A C 1
ATOM 720 O O . GLY A 1 95 ? 11.926 -8.183 -2.468 1.00 93.94 95 GLY A O 1
ATOM 721 N N . SER A 1 96 ? 9.776 -8.755 -2.787 1.00 92.44 96 SER A N 1
ATOM 722 C CA . SER A 1 96 ? 10.037 -9.760 -3.823 1.00 92.44 96 SER A CA 1
ATOM 723 C C . SER A 1 96 ? 10.554 -9.125 -5.113 1.00 92.44 96 SER A C 1
ATOM 725 O O . SER A 1 96 ? 11.489 -9.648 -5.717 1.00 92.44 96 SER A O 1
ATOM 727 N N . LEU A 1 97 ? 9.981 -7.988 -5.517 1.00 90.69 97 LEU A N 1
ATOM 728 C CA . LEU A 1 97 ? 10.366 -7.273 -6.729 1.00 90.69 97 LEU A CA 1
ATOM 729 C C . LEU A 1 97 ? 11.791 -6.714 -6.626 1.00 90.69 97 LEU A C 1
ATOM 731 O O . LEU A 1 97 ? 12.598 -6.934 -7.526 1.00 90.69 97 LEU A O 1
ATOM 735 N N . GLU A 1 98 ? 12.141 -6.079 -5.505 1.00 91.88 98 GLU A N 1
ATOM 736 C CA . GLU A 1 98 ? 13.509 -5.613 -5.259 1.00 91.88 98 GLU A CA 1
ATOM 737 C C . GLU A 1 98 ? 14.521 -6.759 -5.189 1.00 91.88 98 GLU A C 1
ATOM 739 O O . GLU A 1 98 ? 15.649 -6.630 -5.667 1.00 91.88 98 GLU A O 1
ATOM 744 N N . PHE A 1 99 ? 14.148 -7.871 -4.552 1.00 92.81 99 PHE A N 1
ATOM 745 C CA . PHE A 1 99 ? 15.014 -9.041 -4.449 1.00 92.81 99 PHE A CA 1
ATOM 746 C C . PHE A 1 99 ? 15.281 -9.648 -5.828 1.00 92.81 99 PHE A C 1
ATOM 748 O O . PHE A 1 99 ? 16.431 -9.924 -6.173 1.00 92.81 99 PHE A O 1
ATOM 755 N N . TYR A 1 100 ? 14.231 -9.787 -6.641 1.00 89.38 100 TYR A N 1
ATOM 756 C CA . TYR A 1 100 ? 14.340 -10.238 -8.023 1.00 89.38 100 TYR A CA 1
ATOM 757 C C . TYR A 1 100 ? 15.216 -9.297 -8.856 1.00 89.38 100 TYR A C 1
ATOM 759 O O . TYR A 1 100 ? 16.123 -9.769 -9.546 1.00 89.38 100 TYR A O 1
ATOM 767 N N . GLY A 1 101 ? 14.985 -7.984 -8.760 1.00 87.75 101 GLY A N 1
ATOM 768 C CA . GLY A 1 101 ? 15.773 -6.974 -9.465 1.00 87.75 101 GLY A CA 1
ATOM 769 C C . GLY A 1 101 ? 17.256 -7.050 -9.109 1.00 87.75 101 GLY A C 1
ATOM 770 O O . GLY A 1 101 ? 18.104 -7.114 -9.995 1.00 87.75 101 GLY A O 1
ATOM 771 N N . ARG A 1 102 ? 17.581 -7.182 -7.816 1.00 90.00 102 ARG A N 1
ATOM 772 C CA . ARG A 1 102 ? 18.968 -7.332 -7.347 1.00 90.00 102 ARG A CA 1
ATOM 773 C C . ARG A 1 102 ? 19.659 -8.593 -7.865 1.00 90.00 102 ARG A C 1
ATOM 775 O O . ARG A 1 102 ? 20.823 -8.516 -8.240 1.00 90.00 102 ARG A O 1
ATOM 782 N N . ILE A 1 103 ? 18.977 -9.740 -7.883 1.00 92.88 103 ILE A N 1
ATOM 783 C CA . ILE A 1 103 ? 19.570 -11.003 -8.361 1.00 92.88 103 ILE A CA 1
ATOM 784 C C . ILE A 1 103 ? 19.816 -10.973 -9.868 1.00 92.88 103 ILE A C 1
ATOM 786 O O . ILE A 1 103 ? 20.843 -11.464 -10.330 1.00 92.88 103 ILE A O 1
ATOM 790 N N . ASN A 1 104 ? 18.878 -10.408 -10.626 1.00 86.81 104 ASN A N 1
ATOM 791 C CA . ASN A 1 104 ? 18.916 -10.432 -12.087 1.00 86.81 104 ASN A CA 1
ATOM 792 C C . ASN A 1 104 ? 19.539 -9.166 -12.693 1.00 86.81 104 ASN A C 1
ATOM 794 O O . ASN A 1 104 ? 19.563 -9.030 -13.912 1.00 86.81 104 ASN A O 1
ATOM 798 N N . ASN A 1 105 ? 20.048 -8.258 -11.853 1.00 85.19 105 ASN A N 1
ATOM 799 C CA . ASN A 1 105 ? 20.588 -6.959 -12.249 1.00 85.19 105 ASN A CA 1
ATOM 800 C C . ASN A 1 105 ? 19.598 -6.137 -13.100 1.00 85.19 105 ASN A C 1
ATOM 802 O O . ASN A 1 105 ? 19.984 -5.496 -14.076 1.00 85.19 105 ASN A O 1
ATOM 806 N N . VAL A 1 106 ? 18.314 -6.197 -12.731 1.00 84.19 106 VAL A N 1
ATOM 807 C CA . VAL A 1 106 ? 17.228 -5.420 -13.337 1.00 84.19 106 VAL A CA 1
ATOM 808 C C . VAL A 1 106 ? 16.901 -4.263 -12.404 1.00 84.19 106 VAL A C 1
ATOM 810 O O . VAL A 1 106 ? 16.598 -4.467 -11.226 1.00 84.19 106 VAL A O 1
ATOM 813 N N . GLU A 1 107 ? 16.966 -3.047 -12.934 1.00 84.19 107 GLU A N 1
ATOM 814 C CA . GLU A 1 107 ? 16.617 -1.841 -12.193 1.00 84.19 107 GLU A CA 1
ATOM 815 C C . GLU A 1 107 ? 15.095 -1.763 -12.029 1.00 84.19 107 GLU A C 1
ATOM 817 O O . GLU A 1 107 ? 14.351 -1.773 -13.008 1.00 84.19 107 GLU A O 1
ATOM 822 N N . ILE A 1 108 ? 14.634 -1.739 -10.777 1.00 85.25 108 ILE A N 1
ATOM 823 C CA . ILE A 1 108 ? 13.221 -1.553 -10.442 1.00 85.25 108 ILE A CA 1
ATOM 824 C C . ILE A 1 108 ? 12.969 -0.062 -10.274 1.00 85.25 108 ILE A C 1
ATOM 826 O O . ILE A 1 108 ? 13.751 0.633 -9.629 1.00 85.25 108 ILE A O 1
ATOM 830 N N . ASP A 1 109 ? 11.856 0.408 -10.824 1.00 88.00 109 ASP A N 1
ATOM 831 C CA . ASP A 1 109 ? 11.467 1.804 -10.753 1.00 88.00 109 ASP A CA 1
ATOM 832 C C . ASP A 1 109 ? 11.307 2.208 -9.276 1.00 88.00 109 ASP A C 1
ATOM 834 O O . ASP A 1 109 ? 10.560 1.552 -8.534 1.00 88.00 109 ASP A O 1
ATOM 838 N N . PRO A 1 110 ? 12.011 3.267 -8.837 1.00 88.81 110 PRO A N 1
ATOM 839 C CA . PRO A 1 110 ? 11.997 3.711 -7.452 1.00 88.81 110 PRO A CA 1
ATOM 840 C C . PRO A 1 110 ? 10.601 4.078 -6.942 1.00 88.81 110 PRO A C 1
ATOM 842 O O . PRO A 1 110 ? 10.394 4.004 -5.733 1.00 88.81 110 PRO A O 1
ATOM 845 N N . ASP A 1 111 ? 9.643 4.415 -7.810 1.00 91.81 111 ASP A N 1
ATOM 846 C CA . ASP A 1 111 ? 8.280 4.795 -7.431 1.00 91.81 111 ASP A CA 1
ATOM 847 C C . ASP A 1 111 ? 7.421 3.596 -6.994 1.00 91.81 111 ASP A C 1
ATOM 849 O O . ASP A 1 111 ? 6.454 3.772 -6.241 1.00 91.81 111 ASP A O 1
ATOM 853 N N . PHE A 1 112 ? 7.794 2.356 -7.350 1.00 91.12 112 PHE A N 1
ATOM 854 C CA . PHE A 1 112 ? 7.115 1.159 -6.830 1.00 91.12 112 PHE A CA 1
ATOM 855 C C . PHE A 1 112 ? 7.248 1.029 -5.315 1.00 91.12 112 PHE A C 1
ATOM 857 O O . PHE A 1 112 ? 6.300 0.603 -4.650 1.00 91.12 112 PHE A O 1
ATOM 864 N N . VAL A 1 113 ? 8.408 1.397 -4.763 1.00 93.38 113 VAL A N 1
ATOM 865 C CA . VAL A 1 113 ? 8.695 1.257 -3.333 1.00 93.38 113 VAL A CA 1
ATOM 866 C C . VAL A 1 113 ? 7.753 2.105 -2.478 1.00 93.38 113 VAL A C 1
ATOM 868 O O . VAL A 1 113 ? 6.993 1.528 -1.695 1.00 93.38 113 VAL A O 1
ATOM 871 N N . PRO A 1 114 ? 7.728 3.447 -2.603 1.00 95.19 114 PRO A N 1
ATOM 872 C CA . PRO A 1 114 ? 6.834 4.271 -1.808 1.00 95.19 114 PRO A CA 1
ATOM 873 C C . PRO A 1 114 ? 5.368 3.938 -2.094 1.00 95.19 114 PRO A C 1
ATOM 875 O O . PRO A 1 114 ? 4.575 3.945 -1.157 1.00 95.19 114 PRO A O 1
ATOM 878 N N . PHE A 1 115 ? 5.004 3.575 -3.329 1.00 95.75 115 PHE A N 1
ATOM 879 C CA . PHE A 1 115 ? 3.636 3.197 -3.681 1.00 95.75 115 PHE A CA 1
ATOM 880 C C . PHE A 1 115 ? 3.149 1.943 -2.937 1.00 95.75 115 PHE A C 1
ATOM 882 O O . PHE A 1 115 ? 2.136 1.996 -2.231 1.00 95.75 115 PHE A O 1
ATOM 889 N N . LEU A 1 116 ? 3.864 0.819 -3.055 1.00 95.94 116 LEU A N 1
ATOM 890 C CA . LEU A 1 116 ? 3.469 -0.454 -2.439 1.00 95.94 116 LEU A CA 1
ATOM 891 C C . LEU A 1 116 ? 3.631 -0.429 -0.914 1.00 95.94 116 LEU A C 1
ATOM 893 O O . LEU A 1 116 ? 2.813 -1.010 -0.201 1.00 95.94 116 LEU A O 1
ATOM 897 N N . VAL A 1 117 ? 4.633 0.287 -0.391 1.00 97.50 117 VAL A N 1
ATOM 898 C CA . VAL A 1 117 ? 4.817 0.439 1.059 1.00 97.50 117 VAL A CA 1
ATOM 899 C C . VAL A 1 117 ? 3.718 1.299 1.673 1.00 97.50 117 VAL A C 1
ATOM 901 O O . VAL A 1 117 ? 3.115 0.897 2.669 1.00 97.50 117 VAL A O 1
ATOM 904 N N . TYR A 1 118 ? 3.422 2.462 1.086 1.00 97.62 118 TYR A N 1
ATOM 905 C CA . TYR A 1 118 ? 2.370 3.346 1.587 1.00 97.62 118 TYR A CA 1
ATOM 906 C C . TYR A 1 118 ? 1.006 2.652 1.581 1.00 97.62 118 TYR A C 1
ATOM 908 O O . TYR A 1 118 ? 0.300 2.649 2.596 1.00 97.62 118 TYR A O 1
ATOM 916 N N . THR A 1 119 ? 0.646 2.036 0.454 1.00 97.31 119 THR A N 1
ATOM 917 C CA . THR A 1 119 ? -0.630 1.329 0.314 1.00 97.31 119 THR A CA 1
ATOM 918 C C . THR A 1 119 ? -0.679 0.118 1.243 1.00 97.31 119 THR A C 1
ATOM 920 O O . THR A 1 119 ? -1.633 -0.010 2.012 1.00 97.31 119 THR A O 1
ATOM 923 N N . GLY A 1 120 ? 0.378 -0.696 1.293 1.00 97.44 120 GLY A N 1
ATOM 924 C CA . GLY A 1 120 ? 0.467 -1.871 2.159 1.00 97.44 120 GLY A CA 1
ATOM 925 C C . GLY A 1 120 ? 0.339 -1.554 3.651 1.00 97.44 120 GLY A C 1
ATOM 926 O O . GLY A 1 120 ? -0.494 -2.141 4.346 1.00 97.44 120 GLY A O 1
ATOM 927 N N . LEU A 1 121 ? 1.100 -0.580 4.157 1.00 98.00 121 LEU A N 1
ATOM 928 C CA . LEU A 1 121 ? 1.025 -0.182 5.567 1.00 98.00 121 LEU A CA 1
ATOM 929 C C . LEU A 1 121 ? -0.334 0.424 5.924 1.00 98.00 121 LEU A C 1
ATOM 931 O O . LEU A 1 121 ? -0.871 0.126 6.991 1.00 98.00 121 LEU A O 1
ATOM 935 N N . SER A 1 122 ? -0.918 1.228 5.034 1.00 97.50 122 SER A N 1
ATOM 936 C CA . SER A 1 122 ? -2.239 1.829 5.258 1.00 97.50 122 SER A CA 1
ATOM 937 C C . SER A 1 122 ? -3.329 0.763 5.425 1.00 97.50 122 SER A C 1
ATOM 939 O O . SER A 1 122 ? -4.165 0.880 6.324 1.00 97.50 122 SER A O 1
ATOM 941 N N . HIS A 1 123 ? -3.267 -0.314 4.636 1.00 96.56 123 HIS A N 1
ATOM 942 C CA . HIS A 1 123 ? -4.156 -1.474 4.744 1.00 96.56 123 HIS A CA 1
ATOM 943 C C . HIS A 1 123 ? -3.976 -2.240 6.062 1.00 96.56 123 HIS A C 1
ATOM 945 O O . HIS A 1 123 ? -4.959 -2.532 6.749 1.00 96.56 123 HIS A O 1
ATOM 951 N N . ILE A 1 124 ? -2.725 -2.521 6.453 1.00 97.31 124 ILE A N 1
ATOM 952 C CA . ILE A 1 124 ? -2.413 -3.219 7.711 1.00 97.31 124 ILE A CA 1
ATOM 953 C C . ILE A 1 124 ? -2.918 -2.414 8.907 1.00 97.31 124 ILE A C 1
ATOM 955 O O . ILE A 1 124 ? -3.643 -2.947 9.748 1.00 97.31 124 ILE A O 1
ATOM 959 N N . VAL A 1 125 ? -2.552 -1.132 8.986 1.00 96.25 125 VAL A N 1
ATOM 960 C CA . VAL A 1 125 ? -2.891 -0.274 10.128 1.00 96.25 125 VAL A CA 1
ATOM 961 C C . VAL A 1 125 ? -4.405 -0.154 10.275 1.00 96.25 125 VAL A C 1
ATOM 963 O O . VAL A 1 125 ? -4.927 -0.329 11.378 1.00 96.25 125 VAL A O 1
ATOM 966 N N . PHE A 1 126 ? -5.126 0.087 9.178 1.00 94.62 126 PHE A N 1
ATOM 967 C CA . PHE A 1 126 ? -6.582 0.173 9.217 1.00 94.62 126 PHE A CA 1
ATOM 968 C C . PHE A 1 126 ? -7.232 -1.154 9.622 1.00 94.62 126 PHE A C 1
ATOM 970 O O . PHE A 1 126 ? -8.061 -1.170 10.534 1.00 94.62 126 PHE A O 1
ATOM 977 N N . GLY A 1 127 ? -6.820 -2.270 9.011 1.00 92.81 127 GL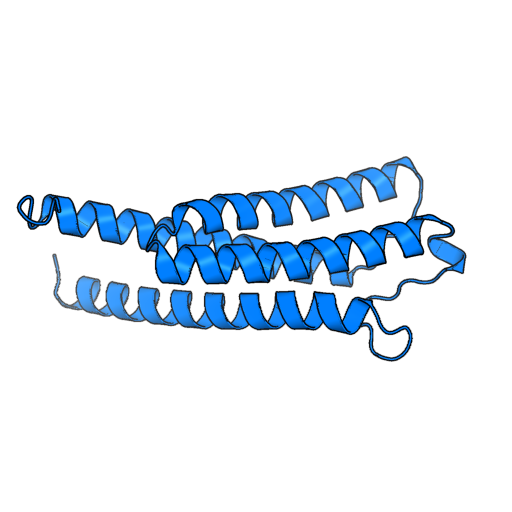Y A N 1
ATOM 978 C CA . GLY A 1 127 ? -7.360 -3.593 9.324 1.00 92.81 127 GLY A CA 1
ATOM 979 C C . GLY A 1 127 ? -7.145 -3.990 10.788 1.00 92.81 127 GLY A C 1
ATOM 980 O O . GLY A 1 127 ? -8.091 -4.398 11.462 1.00 92.81 127 GLY A O 1
ATOM 981 N N . VAL A 1 128 ? -5.935 -3.793 11.324 1.00 93.06 128 VAL A N 1
ATOM 982 C CA . VAL A 1 128 ? -5.610 -4.099 12.729 1.00 93.06 128 VAL A CA 1
ATOM 983 C C . VAL A 1 128 ? -6.447 -3.252 13.688 1.00 93.06 128 VAL A C 1
ATOM 985 O O . VAL A 1 128 ? -7.058 -3.787 14.613 1.00 93.06 128 VAL A O 1
ATOM 988 N N . ILE A 1 129 ? -6.523 -1.936 13.472 1.00 91.38 129 ILE A N 1
ATOM 989 C CA . ILE A 1 129 ? -7.277 -1.035 14.357 1.00 91.38 129 ILE A CA 1
ATOM 990 C C . ILE A 1 129 ? -8.780 -1.327 14.311 1.00 91.38 129 ILE A C 1
ATOM 992 O O . ILE A 1 129 ? -9.453 -1.241 15.346 1.00 91.38 129 ILE A O 1
ATOM 996 N N . HIS A 1 130 ? -9.311 -1.696 13.145 1.00 89.19 130 HIS A N 1
ATOM 997 C CA . HIS A 1 130 ? -10.706 -2.091 12.998 1.00 89.19 130 HIS A CA 1
ATOM 998 C C . HIS A 1 130 ? -11.019 -3.376 13.782 1.00 89.19 130 HIS A C 1
ATOM 1000 O O . HIS A 1 130 ? -11.961 -3.393 14.576 1.00 89.19 130 HIS A O 1
ATOM 1006 N N . GLU A 1 131 ? -10.212 -4.430 13.629 1.00 87.31 131 GLU A N 1
ATOM 1007 C CA . GLU A 1 131 ? -10.427 -5.695 14.347 1.00 87.31 131 GLU A CA 1
ATOM 1008 C C . GLU A 1 131 ? -10.251 -5.536 15.868 1.00 87.31 131 GLU A C 1
ATOM 1010 O O . GLU A 1 131 ? -11.087 -6.012 16.637 1.00 87.31 131 GLU A O 1
ATOM 1015 N N . LEU A 1 132 ? -9.250 -4.775 16.327 1.00 87.00 132 LEU A N 1
ATOM 1016 C CA . LEU A 1 132 ? -9.087 -4.464 17.755 1.00 87.00 132 LEU A CA 1
ATOM 1017 C C . LEU A 1 132 ? -10.293 -3.701 18.321 1.00 87.00 132 LEU A C 1
ATOM 1019 O O . LEU A 1 132 ? -10.749 -3.979 19.431 1.00 87.00 132 LEU A O 1
ATOM 1023 N N . SER A 1 133 ? -10.846 -2.763 17.547 1.00 83.19 133 SER A N 1
ATOM 1024 C CA . SER A 1 133 ? -12.038 -2.005 17.948 1.00 83.19 133 SER A CA 1
ATOM 1025 C C . SER A 1 133 ? -13.273 -2.896 18.080 1.00 83.19 133 SER A C 1
ATOM 1027 O O . SER A 1 133 ? -14.069 -2.692 18.995 1.00 83.19 133 SER A O 1
ATOM 1029 N N . LYS A 1 134 ? -13.415 -3.890 17.197 1.00 80.94 134 LYS A N 1
ATOM 1030 C CA . LYS A 1 134 ? -14.504 -4.872 17.223 1.00 80.94 134 LYS A CA 1
ATOM 1031 C C . LYS A 1 134 ? -14.401 -5.822 18.421 1.00 80.94 134 LYS A C 1
ATOM 1033 O O . LYS A 1 134 ? -15.405 -6.117 19.064 1.00 80.94 134 LYS A O 1
ATOM 1038 N N . VAL A 1 135 ? -13.194 -6.274 18.765 1.00 78.19 135 VAL A N 1
ATOM 1039 C CA . VAL A 1 135 ? -12.972 -7.095 19.970 1.00 78.19 135 VAL A CA 1
ATOM 1040 C C . VAL A 1 135 ? -13.308 -6.304 21.237 1.00 78.19 135 VAL A C 1
ATOM 1042 O O . VAL A 1 135 ? -13.955 -6.825 22.145 1.00 78.19 135 VAL A O 1
ATOM 1045 N N . GLN A 1 136 ? -12.931 -5.024 21.289 1.00 74.00 136 GLN A N 1
ATOM 1046 C CA . GLN A 1 136 ? -13.240 -4.164 22.429 1.00 74.00 136 GLN A CA 1
ATOM 1047 C C . GLN A 1 136 ? -14.752 -3.947 22.613 1.00 74.00 136 GLN A C 1
ATOM 1049 O O . GLN A 1 136 ? -15.223 -3.965 23.751 1.00 74.00 136 GLN A O 1
ATOM 1054 N N . SER A 1 137 ? -15.522 -3.781 21.530 1.00 69.19 137 SER A N 1
ATOM 1055 C CA . SER A 1 1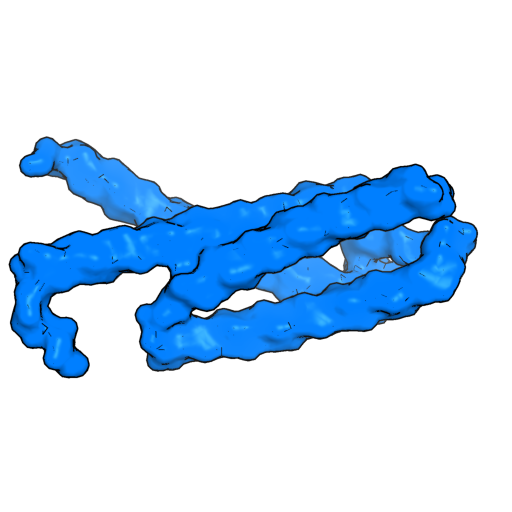37 ? -16.982 -3.636 21.625 1.00 69.19 137 SER A CA 1
ATOM 1056 C C . SER A 1 137 ? -17.666 -4.916 22.111 1.00 69.19 137 SER A C 1
ATOM 1058 O O . SER A 1 137 ? -18.557 -4.835 22.951 1.00 69.19 137 SER A O 1
ATOM 1060 N N . LEU A 1 138 ? -17.203 -6.092 21.669 1.00 63.78 138 LEU A N 1
ATOM 1061 C CA . LEU A 1 138 ? -17.717 -7.387 22.141 1.00 63.78 138 LEU A CA 1
ATOM 1062 C C . LEU A 1 138 ? -17.447 -7.612 23.636 1.00 63.78 138 LEU A C 1
ATOM 1064 O O . LEU A 1 138 ? -18.301 -8.131 24.349 1.00 63.78 138 LEU A O 1
ATOM 1068 N N . HIS A 1 139 ? -16.284 -7.182 24.135 1.00 61.31 139 HIS A N 1
ATOM 1069 C CA . HIS A 1 139 ? -15.973 -7.253 25.565 1.00 61.31 139 HIS A CA 1
ATOM 1070 C C . HIS A 1 139 ? -16.797 -6.283 26.422 1.00 61.31 139 HIS A C 1
ATOM 1072 O O . HIS A 1 139 ? -17.011 -6.554 27.602 1.00 61.31 139 HIS A O 1
ATOM 1078 N N . GLN A 1 140 ? -17.245 -5.159 25.857 1.00 58.75 140 GLN A N 1
ATOM 1079 C CA . GLN A 1 140 ? -18.090 -4.190 26.560 1.00 58.75 140 GLN A CA 1
ATOM 1080 C C . GLN A 1 140 ? -19.584 -4.529 26.485 1.00 58.75 140 GLN A C 1
ATOM 1082 O O . GLN A 1 140 ? -20.326 -4.110 27.370 1.00 58.75 140 GLN A O 1
ATOM 1087 N N . ASN A 1 141 ? -20.025 -5.284 25.473 1.00 52.19 141 ASN A N 1
ATOM 1088 C CA . ASN A 1 141 ? -21.418 -5.687 25.314 1.00 52.19 141 ASN A CA 1
ATOM 1089 C C . ASN A 1 141 ? -21.525 -7.083 24.650 1.00 52.19 141 ASN A C 1
ATOM 1091 O O . ASN A 1 141 ? -21.648 -7.181 23.429 1.00 52.19 141 ASN A O 1
ATOM 1095 N N . PRO A 1 142 ? -21.483 -8.184 25.427 1.00 55.88 142 PRO A N 1
ATOM 1096 C CA . PRO A 1 142 ? -21.461 -9.551 24.891 1.00 55.88 142 PRO A CA 1
ATOM 1097 C C . PRO A 1 142 ? -22.779 -10.002 24.227 1.00 55.88 142 PRO A C 1
ATOM 1099 O O . PRO A 1 142 ? -22.863 -11.138 23.768 1.00 55.88 142 PRO A O 1
ATOM 1102 N N . GLY A 1 143 ? -23.809 -9.146 24.189 1.00 51.16 143 GLY A N 1
ATOM 1103 C CA . GLY A 1 143 ? -25.120 -9.441 23.599 1.00 51.16 143 GLY A CA 1
ATOM 1104 C C . GLY A 1 143 ? -25.215 -9.274 22.077 1.00 51.16 143 GLY A C 1
ATOM 1105 O O . GLY A 1 143 ? -26.163 -9.782 21.489 1.00 51.16 143 GLY A O 1
ATOM 1106 N N . ASP A 1 144 ? -24.241 -8.628 21.427 1.00 43.31 144 ASP A N 1
ATOM 1107 C CA . ASP A 1 144 ? -24.247 -8.374 19.973 1.00 43.31 144 ASP A CA 1
ATOM 1108 C C . ASP A 1 144 ? -23.626 -9.539 19.172 1.00 43.31 144 ASP A C 1
ATOM 1110 O O . ASP A 1 144 ? -22.793 -9.352 18.282 1.00 43.31 144 ASP A O 1
ATOM 1114 N N . VAL A 1 145 ? -24.009 -10.772 19.516 1.00 44.03 145 VAL A N 1
ATOM 1115 C CA . VAL A 1 145 ? -23.658 -11.986 18.763 1.00 44.03 145 VAL A CA 1
ATOM 1116 C C . VAL A 1 145 ? -24.863 -12.428 17.945 1.00 44.03 145 VAL A C 1
ATOM 1118 O O . VAL A 1 145 ? -25.369 -13.498 18.225 1.00 44.03 145 VAL A O 1
ATOM 1121 N N . TYR A 1 146 ? -25.327 -11.631 16.975 1.00 39.69 146 TYR A N 1
ATOM 1122 C CA . TYR A 1 146 ? -26.114 -12.093 15.813 1.00 39.69 146 TYR A CA 1
ATOM 1123 C C . TYR A 1 146 ? -25.982 -11.102 14.651 1.00 39.69 146 TYR A C 1
ATOM 1125 O O . TYR A 1 146 ? -26.279 -9.904 14.852 1.00 39.69 146 TYR A O 1
#

Sequence (146 aa):
MNSIVFKALQVAKVIIQINFCASVVVLMAGCLLSLTPTQSVFNFNEDIYGEMAGSLRIMMLYLGVTEALICLYCLFSKKAVLLVIVGAFLILMIGSLEFYGRINNVEIDPDFVPFLVYTGLSHIVFGVIHELSKVQSLHQNPGDVY

Radius of gyration: 18.47 Å; chains: 1; bounding box: 47×25×54 Å

Foldseek 3Di:
DDPVVVVVLVVVLVVLVVLLVVLLVLLLCQLVQLLDCVRHPFPLPCVQQPVNSVVVNVVSVVSNVVSVVVVVCCVVVVQLLVLLVNLVVLVVVVVVVVVVCVVVVGDGTPVSVCSSNSSSVSSNVNSVSSVVVVVVVCVVPVPPPD